Protein AF-A0A4D4LJ12-F1 (afdb_monomer_lite)

Foldseek 3Di:
DDDPPDPCVVVVPDDDPLADAFWDWDAAAFQQQKTFIHDHDAQWWKWKDKQRRTQDTDGDHDLPPPGDIDGGPGTDDAQIWMWMWTDDPNGIYDIDDTHGHHHCCVVCVVDAFDWDWPPPPPDPPDPDIDIDRDDDPDPPDPPPPDDDDDDDDDDDDDDDD

Sequence (161 aa):
MGQRVVDIRRLHLEDNRELLSPPLLVELYQCAIGVTVFGFLPHAEIDIEVDGAVVVTQQVGFPEPVGATLPLPAPLVAGQTVRSRQRLGGLQSDWSQPSTVLDHTREFPAGPPRPQINPAPPLECGVRTGVANLLGAETSGSPRTGPRSAASMAALRPCRA

Radius of gyration: 21.03 Å; chains: 1; bounding box: 63×47×43 Å

Secondary structure (DSSP, 8-state):
-------TTTTT----TTPPPPPEE---BTT--EEEEESPPTT-EEEEEETTEEEEEEE----TTT-EEEEPSS---TT-EEEEEEEETTEEPPPPPPEEPB-HHHH-TT-SPPPEESSSSPPTT-S---EES--S---------S----------PPPP-

pLDDT: mean 79.2, std 21.1, range [27.53, 98.25]

Organism: Streptomyces violaceusniger (NCBI:txid68280)

Structure (mmCIF, N/CA/C/O backbone):
data_AF-A0A4D4LJ12-F1
#
_entry.id   AF-A0A4D4LJ12-F1
#
loop_
_atom_site.group_PDB
_atom_site.id
_atom_site.type_symbol
_atom_site.label_atom_id
_atom_site.label_alt_id
_atom_site.label_comp_id
_atom_site.label_asym_id
_atom_site.label_entity_id
_atom_site.label_seq_id
_atom_site.pdbx_PDB_ins_code
_atom_site.Cartn_x
_atom_site.Cartn_y
_atom_site.Cartn_z
_atom_site.occupancy
_atom_site.B_iso_or_equiv
_atom_site.auth_seq_id
_atom_site.auth_comp_id
_atom_site.auth_asym_id
_atom_site.auth_atom_id
_atom_site.pdbx_PDB_model_num
ATOM 1 N N . MET A 1 1 ? -12.688 33.865 -7.656 1.00 40.75 1 MET A N 1
ATOM 2 C CA . MET A 1 1 ? -12.879 32.421 -7.403 1.00 40.75 1 MET A CA 1
ATOM 3 C C . MET A 1 1 ? -13.480 32.280 -6.013 1.00 40.75 1 MET A C 1
ATOM 5 O O . MET A 1 1 ? -12.769 32.467 -5.037 1.00 40.75 1 MET A O 1
ATOM 9 N N . GLY A 1 2 ? -14.802 32.116 -5.918 1.00 48.75 2 GLY A N 1
ATOM 10 C CA . GLY A 1 2 ? -15.490 32.023 -4.628 1.00 48.75 2 GLY A CA 1
ATOM 11 C C . GLY A 1 2 ? -15.221 30.664 -3.993 1.00 48.75 2 GLY A C 1
ATOM 12 O O . GLY A 1 2 ? -15.593 29.643 -4.566 1.00 48.75 2 GLY A O 1
ATOM 13 N N . GLN A 1 3 ? -14.556 30.643 -2.839 1.00 56.59 3 GLN A N 1
ATOM 14 C CA . GLN A 1 3 ? -14.437 29.428 -2.041 1.00 56.59 3 GLN A CA 1
ATOM 15 C C . GLN A 1 3 ? -15.845 29.014 -1.611 1.00 56.59 3 GLN A C 1
ATOM 17 O O . GLN A 1 3 ? -16.533 29.742 -0.894 1.00 56.59 3 GLN A O 1
ATOM 22 N N . ARG A 1 4 ? -16.303 27.861 -2.102 1.00 64.62 4 ARG A N 1
ATOM 23 C CA . ARG A 1 4 ? -17.572 27.264 -1.696 1.00 64.62 4 ARG A CA 1
ATOM 24 C C . ARG A 1 4 ? -17.371 26.713 -0.288 1.00 64.62 4 ARG A C 1
ATOM 26 O O . ARG A 1 4 ? -16.967 25.569 -0.124 1.00 64.62 4 ARG A O 1
ATOM 33 N N . VAL A 1 5 ? -17.573 27.564 0.715 1.00 67.81 5 VAL A N 1
ATOM 34 C CA . VAL A 1 5 ? -17.550 27.156 2.120 1.00 67.81 5 VAL A CA 1
ATOM 35 C C . VAL A 1 5 ? -18.645 26.110 2.300 1.00 67.81 5 VAL A C 1
ATOM 37 O O . VAL A 1 5 ? -19.829 26.389 2.097 1.00 67.81 5 VAL A O 1
ATOM 40 N N . VAL A 1 6 ? -18.235 24.881 2.598 1.00 70.75 6 VAL A N 1
ATOM 41 C CA . VAL A 1 6 ? -19.151 23.789 2.911 1.00 70.75 6 VAL A CA 1
ATOM 42 C C . VAL A 1 6 ? -19.679 24.045 4.319 1.00 70.75 6 VAL A C 1
ATOM 44 O O . VAL A 1 6 ? -18.949 23.914 5.297 1.00 70.75 6 VAL A O 1
ATOM 47 N N . ASP A 1 7 ? -20.938 24.469 4.420 1.00 73.94 7 ASP A N 1
ATOM 48 C CA . ASP A 1 7 ? -21.603 24.672 5.706 1.00 73.94 7 ASP A CA 1
ATOM 49 C C . ASP A 1 7 ? -21.969 23.310 6.316 1.00 73.94 7 ASP A C 1
ATOM 51 O O . ASP A 1 7 ? -22.999 22.710 6.002 1.00 73.94 7 ASP A O 1
ATOM 55 N N . ILE A 1 8 ? -21.086 22.818 7.181 1.00 74.00 8 ILE A N 1
ATOM 56 C CA . ILE A 1 8 ? -21.225 21.563 7.931 1.00 74.00 8 ILE A CA 1
ATOM 57 C C . ILE A 1 8 ? -22.532 21.476 8.730 1.00 74.00 8 ILE A C 1
ATOM 59 O O . ILE A 1 8 ? -23.086 20.385 8.863 1.00 74.00 8 ILE A O 1
ATOM 63 N N . ARG A 1 9 ? -23.084 22.608 9.196 1.00 71.19 9 ARG A N 1
ATOM 64 C CA . ARG A 1 9 ? -24.345 22.625 9.956 1.00 71.19 9 ARG A CA 1
ATOM 65 C C . ARG A 1 9 ? -25.550 22.435 9.043 1.00 71.19 9 ARG A C 1
ATOM 67 O O . ARG A 1 9 ? -26.510 21.782 9.433 1.00 71.19 9 ARG A O 1
ATOM 74 N N . ARG A 1 10 ? -25.483 22.956 7.813 1.00 73.94 10 ARG A N 1
ATOM 75 C CA . ARG A 1 10 ? -26.507 22.744 6.776 1.00 73.94 10 ARG A CA 1
ATOM 76 C C . ARG A 1 10 ? -26.542 21.297 6.275 1.00 73.94 10 ARG A C 1
ATOM 78 O O . ARG A 1 10 ? -27.583 20.846 5.809 1.00 73.94 10 ARG A O 1
ATOM 85 N N . LEU A 1 11 ? -25.411 20.595 6.337 1.00 78.12 11 LEU A N 1
ATOM 86 C CA . LEU A 1 11 ? -25.286 19.200 5.905 1.00 78.12 11 LEU A CA 1
ATOM 87 C C . LEU A 1 11 ? -25.447 18.186 7.045 1.00 78.12 11 LEU A C 1
ATOM 89 O O . LEU A 1 11 ? -25.325 16.995 6.782 1.00 78.12 11 LEU A O 1
ATOM 93 N N . HIS A 1 12 ? -25.719 18.636 8.276 1.00 75.31 12 HIS A N 1
ATOM 94 C CA . HIS A 1 12 ? -25.818 17.772 9.460 1.00 75.31 12 HIS A CA 1
ATOM 95 C C . HIS A 1 12 ? -24.608 16.833 9.619 1.00 75.31 12 HIS A C 1
ATOM 97 O O . HIS A 1 12 ? -24.750 15.682 10.022 1.00 75.31 12 HIS A O 1
ATOM 103 N N . LEU A 1 13 ? -23.413 17.314 9.260 1.00 73.69 13 LEU A N 1
ATOM 104 C CA . LEU A 1 13 ? -22.183 16.546 9.417 1.00 73.69 13 LEU A CA 1
ATOM 105 C C . LEU A 1 13 ? -21.745 16.644 10.876 1.00 73.69 13 LEU A C 1
ATOM 107 O O . LEU A 1 13 ? -21.351 17.715 11.342 1.00 73.69 13 LEU A O 1
ATOM 111 N N . GLU A 1 14 ? -21.849 15.527 11.587 1.00 75.38 14 GLU A N 1
ATOM 112 C CA . GLU A 1 14 ? -21.410 15.391 12.970 1.00 75.38 14 GLU A CA 1
ATOM 113 C C . GLU A 1 14 ? -20.021 14.758 13.026 1.00 75.38 14 GLU A C 1
ATOM 115 O O . GLU A 1 14 ? -19.691 13.854 12.257 1.00 75.38 14 GLU A O 1
ATOM 120 N N . ASP A 1 15 ? -19.198 15.255 13.944 1.00 73.38 15 ASP A N 1
ATOM 121 C CA . ASP A 1 15 ? -17.839 14.767 14.138 1.00 73.38 15 ASP A CA 1
ATOM 122 C C . ASP A 1 15 ? -17.888 13.480 14.975 1.00 73.38 15 ASP A C 1
ATOM 124 O O . ASP A 1 15 ? -18.211 13.513 16.166 1.00 73.38 15 ASP A O 1
ATOM 128 N N . ASN A 1 16 ? -17.612 12.332 14.351 1.00 80.06 16 ASN A N 1
ATOM 129 C CA . ASN A 1 16 ? -17.624 11.039 15.031 1.00 80.06 16 ASN A CA 1
ATOM 130 C C . ASN A 1 16 ? -16.206 10.646 15.469 1.00 80.06 16 ASN A C 1
ATOM 132 O O . ASN A 1 16 ? -15.374 10.256 14.653 1.00 80.06 16 ASN A O 1
ATOM 136 N N . ARG A 1 17 ? -15.955 10.686 16.782 1.00 78.12 17 ARG A N 1
ATOM 137 C CA . ARG A 1 17 ? -14.653 10.344 17.384 1.00 78.12 17 ARG A CA 1
ATOM 138 C C . ARG A 1 17 ? -14.305 8.855 17.334 1.00 78.12 17 ARG A C 1
ATOM 140 O O . ARG A 1 17 ? -13.167 8.500 17.624 1.00 78.12 17 ARG A O 1
ATOM 147 N N . GLU A 1 18 ? -15.263 8.001 16.996 1.00 84.25 18 GLU A N 1
ATOM 148 C CA . GLU A 1 18 ? -15.063 6.557 16.844 1.00 84.25 18 GLU A CA 1
ATOM 149 C C . GLU A 1 18 ? -14.677 6.177 15.407 1.00 84.25 18 GLU A C 1
ATOM 151 O O . GLU A 1 18 ? -14.281 5.041 15.149 1.00 84.25 18 GLU A O 1
ATOM 156 N N . LEU A 1 19 ? -14.765 7.121 14.463 1.00 87.75 19 LEU A N 1
ATOM 157 C CA . LEU A 1 19 ? -14.455 6.879 13.062 1.00 87.75 19 LEU A CA 1
ATOM 158 C C . LEU A 1 19 ? -12.969 7.124 12.782 1.00 87.75 19 LEU A C 1
ATOM 160 O O . LEU A 1 19 ? -12.460 8.233 12.942 1.00 87.75 19 LEU A O 1
ATOM 164 N N . LEU A 1 20 ? -12.286 6.091 12.288 1.00 92.88 20 LEU A N 1
ATOM 165 C CA . LEU A 1 20 ? -10.939 6.211 11.742 1.00 92.88 20 LEU A CA 1
ATOM 166 C C . LEU A 1 20 ? -10.990 6.219 10.216 1.00 92.88 20 LEU A C 1
ATOM 168 O O . LEU A 1 20 ? -11.503 5.285 9.599 1.00 92.88 20 LEU A O 1
ATOM 172 N N . SER A 1 21 ? -10.401 7.244 9.602 1.00 92.31 21 SER A N 1
ATOM 173 C CA . SER A 1 21 ? -10.219 7.287 8.150 1.00 92.31 21 SER A CA 1
ATOM 174 C C . SER A 1 21 ? -9.335 6.126 7.685 1.00 92.31 21 SER A C 1
ATOM 176 O O . SER A 1 21 ? -8.333 5.838 8.339 1.00 92.31 21 SER A O 1
ATOM 178 N N . PRO A 1 22 ? -9.635 5.458 6.564 1.00 95.62 22 PRO A N 1
ATOM 179 C CA . PRO A 1 22 ? -8.726 4.469 5.999 1.00 95.62 22 PRO A CA 1
ATOM 180 C C . PRO A 1 22 ? -7.380 5.094 5.603 1.00 95.62 22 PRO A C 1
ATOM 182 O O . PRO A 1 22 ? -7.358 6.239 5.140 1.00 95.62 22 PRO A O 1
ATOM 185 N N . PRO A 1 23 ? -6.261 4.363 5.735 1.00 95.38 23 PRO A N 1
ATOM 186 C CA . PRO A 1 23 ? -4.984 4.799 5.195 1.00 95.38 23 PRO A CA 1
ATOM 187 C C . PRO A 1 23 ? -5.000 4.853 3.663 1.00 95.38 23 PRO A C 1
ATOM 189 O O . PRO A 1 23 ? -5.894 4.330 2.994 1.00 95.38 23 PRO A O 1
ATOM 192 N N . LEU A 1 24 ? -3.966 5.475 3.106 1.00 93.50 24 LEU A N 1
ATOM 193 C CA . LEU A 1 24 ? -3.779 5.638 1.671 1.00 93.50 24 LEU A CA 1
ATOM 194 C C . LEU A 1 24 ? -2.578 4.827 1.196 1.00 93.50 24 LEU A C 1
ATOM 196 O O . LEU A 1 24 ? -1.536 4.786 1.853 1.00 93.50 24 LEU A O 1
ATOM 200 N N . LEU A 1 25 ? -2.733 4.218 0.026 1.00 93.12 25 LEU A N 1
ATOM 201 C CA . LEU A 1 25 ? -1.666 3.560 -0.712 1.00 93.12 25 LEU A CA 1
ATOM 202 C C . LEU A 1 25 ? -1.347 4.389 -1.950 1.00 93.12 25 LEU A C 1
ATOM 204 O O . LEU A 1 25 ? -2.250 4.921 -2.596 1.00 93.12 25 LEU A O 1
ATOM 208 N N . VAL A 1 26 ? -0.062 4.487 -2.270 1.00 86.81 26 VAL A N 1
ATOM 209 C CA . VAL A 1 26 ? 0.388 4.986 -3.573 1.00 86.81 26 VAL A CA 1
ATOM 210 C C . VAL A 1 26 ? 0.352 3.860 -4.604 1.00 86.81 26 VAL A C 1
ATOM 212 O O . VAL A 1 26 ? 0.044 2.709 -4.282 1.00 86.81 26 VAL A O 1
ATOM 215 N N . GLU A 1 27 ? 0.643 4.200 -5.854 1.00 89.62 27 GLU A N 1
ATOM 216 C CA . GLU A 1 27 ? 0.806 3.222 -6.927 1.00 89.62 27 GLU A CA 1
ATOM 217 C C . GLU A 1 27 ? 1.841 2.160 -6.542 1.00 89.62 27 GLU A C 1
ATOM 219 O O . GLU A 1 27 ? 2.909 2.463 -6.003 1.00 89.62 27 GLU A O 1
ATOM 224 N N . LEU A 1 28 ? 1.500 0.902 -6.813 1.00 93.38 28 LEU A N 1
ATOM 225 C CA . LEU A 1 28 ? 2.330 -0.256 -6.509 1.00 93.38 28 LEU A CA 1
ATOM 226 C C . LEU A 1 28 ? 2.734 -0.927 -7.810 1.00 93.38 28 LEU A C 1
ATOM 228 O O . LEU A 1 28 ? 1.907 -1.115 -8.697 1.00 93.38 28 LEU A O 1
ATOM 232 N N . TYR A 1 29 ? 3.990 -1.344 -7.893 1.00 93.31 29 TYR A N 1
ATOM 233 C CA . TYR A 1 29 ? 4.521 -2.051 -9.050 1.00 93.31 29 TYR A CA 1
ATOM 234 C C . TYR A 1 29 ? 4.889 -3.486 -8.688 1.00 93.31 29 TYR A C 1
ATOM 236 O O . TYR A 1 29 ? 5.239 -3.795 -7.546 1.00 93.31 29 TYR A O 1
ATOM 244 N N . GLN A 1 30 ? 4.836 -4.374 -9.679 1.00 93.50 30 GLN A N 1
ATOM 245 C CA . GLN A 1 30 ? 5.330 -5.737 -9.529 1.00 93.50 30 GLN A CA 1
ATOM 246 C C . GLN A 1 30 ? 6.792 -5.737 -9.061 1.00 93.50 30 GLN A C 1
ATOM 248 O O . GLN A 1 30 ? 7.558 -4.819 -9.371 1.00 93.50 30 GLN A O 1
ATOM 253 N N . CYS A 1 31 ? 7.173 -6.792 -8.349 1.00 91.69 31 CYS A N 1
ATOM 254 C CA . CYS A 1 31 ? 8.456 -6.966 -7.672 1.00 91.69 31 CYS A CA 1
ATOM 255 C C . CYS A 1 31 ? 8.684 -6.050 -6.457 1.00 91.69 31 CYS A C 1
ATOM 257 O O . CYS A 1 31 ? 9.733 -6.163 -5.821 1.00 91.69 31 CYS A O 1
ATOM 259 N N . ALA A 1 32 ? 7.735 -5.181 -6.090 1.00 91.19 32 ALA A N 1
ATOM 260 C CA . ALA A 1 32 ? 7.843 -4.415 -4.854 1.00 91.19 32 ALA A CA 1
ATOM 261 C C . ALA A 1 32 ? 7.868 -5.358 -3.640 1.00 91.19 32 ALA A C 1
ATOM 263 O O . ALA A 1 32 ? 7.014 -6.232 -3.495 1.00 91.19 32 ALA A O 1
ATOM 264 N N . ILE A 1 33 ? 8.858 -5.162 -2.768 1.00 94.25 3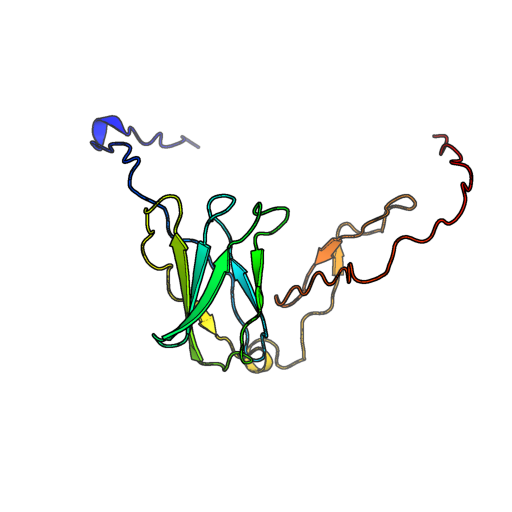3 ILE A N 1
ATOM 265 C CA . ILE A 1 33 ? 9.071 -5.927 -1.525 1.00 94.25 33 ILE A CA 1
ATOM 266 C C . ILE A 1 33 ? 8.583 -5.177 -0.280 1.00 94.25 33 ILE A C 1
ATOM 268 O O . ILE A 1 33 ? 8.815 -5.600 0.849 1.00 94.25 33 ILE A O 1
ATOM 272 N N . GLY A 1 34 ? 7.947 -4.028 -0.478 1.00 92.12 34 GLY A N 1
ATOM 273 C CA . GLY A 1 34 ? 7.422 -3.196 0.586 1.00 92.12 34 GLY A CA 1
ATOM 274 C C . GLY A 1 34 ? 6.370 -2.239 0.054 1.00 92.12 34 GLY A C 1
ATOM 275 O O . GLY A 1 34 ? 6.356 -1.917 -1.135 1.00 92.12 34 GLY A O 1
ATOM 276 N N . VAL A 1 35 ? 5.489 -1.803 0.946 1.00 92.88 35 VAL A N 1
ATOM 277 C CA . VAL A 1 35 ? 4.379 -0.899 0.644 1.00 92.88 35 VAL A CA 1
ATOM 278 C C . VAL A 1 35 ? 4.476 0.305 1.563 1.00 92.88 35 VAL A C 1
ATOM 280 O O . VAL A 1 35 ? 4.542 0.150 2.782 1.00 92.88 35 VAL A O 1
ATOM 283 N N . THR A 1 36 ? 4.475 1.503 0.985 1.00 92.00 36 THR A N 1
ATOM 284 C CA . THR A 1 36 ? 4.426 2.747 1.753 1.00 92.00 36 THR A CA 1
ATOM 285 C C . THR A 1 36 ? 2.978 3.164 1.970 1.00 92.00 36 THR A C 1
ATOM 287 O O . THR A 1 36 ? 2.215 3.342 1.019 1.00 92.00 36 THR A O 1
ATOM 290 N N . VAL A 1 37 ? 2.606 3.311 3.237 1.00 93.75 37 VAL A N 1
ATOM 291 C CA . VAL A 1 37 ? 1.263 3.684 3.681 1.00 93.75 37 VAL A CA 1
ATOM 292 C C . VAL A 1 37 ? 1.275 5.122 4.179 1.00 93.75 37 VAL A C 1
ATOM 294 O O . VAL A 1 37 ? 2.186 5.525 4.902 1.00 93.75 37 VAL A O 1
ATOM 297 N N . PHE A 1 38 ? 0.245 5.887 3.826 1.00 93.12 38 PHE A N 1
ATOM 298 C CA . PHE A 1 38 ? 0.075 7.294 4.189 1.00 93.12 38 PHE A CA 1
ATOM 299 C C . PHE A 1 38 ? -1.244 7.524 4.934 1.00 93.12 38 PHE A C 1
ATOM 301 O O . PHE A 1 38 ? -2.137 6.680 4.917 1.00 93.12 38 PHE A O 1
ATOM 308 N N . GLY A 1 39 ? -1.385 8.687 5.577 1.00 90.75 39 GLY A N 1
ATOM 309 C CA . GLY A 1 39 ? -2.656 9.113 6.181 1.00 90.75 39 GLY A CA 1
ATOM 310 C C . GLY A 1 39 ? -3.104 8.293 7.396 1.00 90.75 39 GLY A C 1
ATOM 311 O O . GLY A 1 39 ? -4.283 8.309 7.738 1.00 90.75 39 GLY A O 1
ATOM 312 N N . PHE A 1 40 ? -2.185 7.574 8.043 1.00 93.94 40 PHE A N 1
ATOM 313 C CA . PHE A 1 40 ? -2.461 6.829 9.269 1.00 93.94 40 PHE A CA 1
ATOM 314 C C . PHE A 1 40 ? -2.179 7.670 10.523 1.00 93.94 40 PHE A C 1
ATOM 316 O O . PHE A 1 40 ? -1.378 8.609 10.502 1.00 93.94 40 PHE A O 1
ATOM 323 N N . LEU A 1 41 ? -2.835 7.322 11.629 1.00 93.56 41 LEU A N 1
ATOM 324 C CA . LEU A 1 41 ? -2.603 7.932 12.932 1.00 93.56 41 LEU A CA 1
ATOM 325 C C . LEU A 1 41 ? -1.269 7.456 13.525 1.00 93.56 41 LEU A C 1
ATOM 327 O O . LEU A 1 41 ? -0.969 6.263 13.459 1.00 93.56 41 LEU A O 1
ATOM 331 N N . PRO A 1 42 ? -0.478 8.341 14.157 1.00 93.69 42 PRO A N 1
ATOM 332 C CA . PRO A 1 42 ? 0.761 7.942 14.816 1.00 93.69 42 PRO A CA 1
ATOM 333 C C . PRO A 1 42 ? 0.553 6.762 15.769 1.00 93.69 42 PRO A C 1
ATOM 335 O O . PRO A 1 42 ? -0.422 6.730 16.519 1.00 93.69 42 PRO A O 1
ATOM 338 N N . HIS A 1 43 ? 1.492 5.815 15.758 1.00 94.00 43 HIS A N 1
ATOM 339 C CA . HIS A 1 43 ? 1.462 4.616 16.607 1.00 94.00 43 HIS A CA 1
ATOM 340 C C . HIS A 1 43 ? 0.337 3.609 16.328 1.00 94.00 43 HIS A C 1
ATOM 342 O O . HIS A 1 43 ? 0.189 2.660 17.103 1.00 94.00 43 HIS A O 1
ATOM 348 N N . ALA A 1 44 ? -0.420 3.776 15.239 1.00 95.50 44 ALA A N 1
ATOM 349 C CA . ALA A 1 44 ? -1.401 2.793 14.801 1.00 95.50 44 ALA A CA 1
ATOM 350 C C . ALA A 1 44 ? -0.747 1.460 14.401 1.00 95.50 44 ALA A C 1
ATOM 352 O O . ALA A 1 44 ? 0.419 1.390 14.008 1.00 95.50 44 ALA A O 1
ATOM 353 N N . GLU A 1 45 ? -1.525 0.389 14.482 1.00 97.38 45 GLU A N 1
ATOM 354 C CA . GLU A 1 45 ? -1.221 -0.887 13.851 1.00 97.38 45 GLU A CA 1
ATOM 355 C C . GLU A 1 45 ? -1.820 -0.899 12.446 1.00 97.38 45 GLU A C 1
ATOM 357 O O . GLU A 1 45 ? -2.998 -0.590 12.266 1.00 97.38 45 GLU A O 1
ATOM 362 N N . ILE A 1 46 ? -1.000 -1.212 11.448 1.00 97.62 46 ILE A N 1
ATOM 363 C CA . ILE A 1 46 ? -1.396 -1.239 10.044 1.00 97.62 46 ILE A CA 1
ATOM 364 C C . ILE A 1 46 ? -1.480 -2.684 9.584 1.00 97.62 46 ILE A C 1
ATOM 366 O O . ILE A 1 46 ? -0.524 -3.444 9.745 1.00 97.62 46 ILE A O 1
ATOM 370 N N . ASP A 1 47 ? -2.609 -3.027 8.972 1.00 98.12 47 ASP A N 1
ATOM 371 C CA . ASP A 1 47 ? -2.778 -4.285 8.256 1.00 98.12 47 ASP A CA 1
ATOM 372 C C . ASP A 1 47 ? -2.638 -4.036 6.754 1.00 98.12 47 ASP A C 1
ATOM 374 O O . ASP A 1 47 ? -3.236 -3.091 6.231 1.00 98.12 47 ASP A O 1
ATOM 378 N N . ILE A 1 48 ? -1.893 -4.901 6.066 1.00 98.00 48 ILE A N 1
ATOM 379 C CA . ILE A 1 48 ? -1.818 -4.955 4.603 1.00 98.00 48 ILE A CA 1
ATOM 380 C C . ILE A 1 48 ? -2.475 -6.243 4.131 1.00 98.00 48 ILE A C 1
ATOM 382 O O . ILE A 1 48 ? -2.094 -7.337 4.551 1.00 98.00 48 ILE A O 1
ATOM 386 N N . GLU A 1 49 ? -3.435 -6.100 3.229 1.00 98.25 49 GLU A N 1
ATOM 387 C CA . GLU A 1 49 ? -4.122 -7.192 2.554 1.00 98.25 49 GLU A CA 1
ATOM 388 C C . GLU A 1 49 ? -3.648 -7.279 1.105 1.00 98.25 49 GLU A C 1
ATOM 390 O O . GLU A 1 49 ? -3.577 -6.256 0.423 1.00 98.25 49 GLU A O 1
ATOM 395 N N . VAL A 1 50 ? -3.349 -8.491 0.638 1.00 98.12 50 VAL A N 1
ATOM 396 C CA . VAL A 1 50 ? -3.077 -8.799 -0.770 1.00 98.12 50 VAL A CA 1
ATOM 397 C C . VAL A 1 50 ? -4.032 -9.904 -1.208 1.00 98.12 50 VAL A C 1
ATOM 399 O O . VAL A 1 50 ? -4.085 -10.958 -0.577 1.00 98.12 50 VAL A O 1
ATOM 402 N N . ASP A 1 51 ? -4.817 -9.644 -2.254 1.00 97.38 51 ASP A N 1
ATOM 403 C CA . ASP A 1 51 ? -5.817 -10.563 -2.821 1.00 97.38 51 ASP A CA 1
ATOM 404 C C . ASP A 1 51 ? -6.775 -11.172 -1.772 1.00 97.38 51 ASP A C 1
ATOM 406 O O . ASP A 1 51 ? -7.160 -12.338 -1.846 1.00 97.38 51 ASP A O 1
ATOM 410 N N . GLY A 1 52 ? -7.165 -10.373 -0.772 1.00 96.50 52 GLY A N 1
ATOM 411 C CA . GLY A 1 52 ? -8.088 -10.785 0.293 1.00 96.50 52 GLY A CA 1
ATOM 412 C C . GLY A 1 52 ? -7.437 -11.491 1.489 1.00 96.50 52 GLY A C 1
ATOM 413 O O . GLY A 1 52 ? -8.144 -11.870 2.422 1.00 96.50 52 GLY A O 1
ATOM 414 N N . ALA A 1 53 ? -6.112 -11.666 1.497 1.00 97.50 53 ALA A N 1
ATOM 415 C CA . ALA A 1 53 ? -5.372 -12.216 2.630 1.00 97.50 53 ALA A CA 1
ATOM 416 C C . ALA A 1 53 ? -4.534 -11.133 3.321 1.00 97.50 53 ALA A C 1
ATOM 418 O O . ALA A 1 53 ? -3.733 -10.454 2.680 1.00 97.50 53 ALA A O 1
ATOM 419 N N . VAL A 1 54 ? -4.669 -10.994 4.643 1.00 97.88 54 VAL A N 1
ATOM 420 C CA . VAL A 1 54 ? -3.782 -10.125 5.431 1.00 97.88 54 VAL A CA 1
ATOM 421 C C . VAL A 1 54 ? -2.393 -10.755 5.486 1.00 97.88 54 VAL A C 1
ATOM 423 O O . VAL A 1 54 ? -2.215 -11.833 6.050 1.00 97.88 54 VAL A O 1
ATOM 426 N N . VAL A 1 55 ? -1.417 -10.082 4.883 1.00 97.69 55 VAL A N 1
ATOM 427 C CA . VAL A 1 55 ? -0.030 -10.557 4.754 1.00 97.69 55 VAL A CA 1
ATOM 428 C C . VAL A 1 55 ? 0.923 -9.874 5.726 1.00 97.69 55 VAL A C 1
ATOM 430 O O . VAL A 1 55 ? 1.978 -10.423 6.037 1.00 97.69 55 VAL A O 1
ATOM 433 N N . VAL A 1 56 ? 0.568 -8.679 6.202 1.00 97.06 56 VAL A N 1
ATOM 434 C CA . VAL A 1 56 ? 1.356 -7.915 7.171 1.00 97.06 56 VAL A CA 1
ATOM 435 C C . VAL A 1 56 ? 0.419 -7.301 8.195 1.00 97.06 56 VAL A C 1
ATOM 437 O O . VAL A 1 56 ? -0.595 -6.714 7.831 1.00 97.06 56 VAL A O 1
ATOM 440 N N . THR A 1 57 ? 0.816 -7.387 9.459 1.00 97.38 57 THR A N 1
ATOM 441 C CA . THR A 1 57 ? 0.263 -6.615 10.569 1.00 97.38 57 THR A CA 1
ATOM 442 C C . THR A 1 57 ? 1.442 -6.043 11.338 1.00 97.38 57 THR A C 1
ATOM 444 O O . THR A 1 57 ? 2.275 -6.801 11.839 1.00 97.38 57 THR A O 1
ATOM 447 N N . GLN A 1 58 ? 1.559 -4.718 11.396 1.00 95.94 58 GLN A N 1
ATOM 448 C CA . GLN A 1 58 ? 2.706 -4.072 12.030 1.00 95.94 58 GLN A CA 1
ATOM 449 C C . GLN A 1 58 ? 2.327 -2.742 12.679 1.00 95.94 58 GLN A C 1
ATOM 451 O O . GLN A 1 58 ? 1.699 -1.886 12.058 1.00 95.94 58 GLN A O 1
ATOM 456 N N . GLN A 1 59 ? 2.787 -2.534 13.914 1.00 95.81 59 GLN A N 1
ATOM 457 C CA . GLN A 1 59 ? 2.739 -1.225 14.554 1.00 95.81 59 GLN A CA 1
ATOM 458 C C . GLN A 1 59 ? 3.761 -0.278 13.919 1.00 95.81 59 GLN A C 1
ATOM 460 O O . GLN A 1 59 ? 4.954 -0.585 13.836 1.00 95.81 59 GLN A O 1
ATOM 465 N N . VAL A 1 60 ? 3.293 0.887 13.483 1.00 93.62 60 VAL A N 1
ATOM 466 C CA . VAL A 1 60 ? 4.127 1.923 12.864 1.00 93.62 60 VAL A CA 1
ATOM 467 C C . VAL A 1 60 ? 4.400 3.063 13.843 1.00 93.62 60 VAL A C 1
ATOM 469 O O . VAL A 1 60 ? 3.750 3.191 14.873 1.00 93.62 60 VAL A O 1
ATOM 472 N N . GLY A 1 61 ? 5.423 3.871 13.567 1.00 90.19 61 GLY A N 1
ATOM 473 C CA . GLY A 1 61 ? 5.779 5.030 14.388 1.00 90.19 61 GLY A CA 1
ATOM 474 C C . GLY A 1 61 ? 4.992 6.286 14.008 1.00 90.19 61 GLY A C 1
ATOM 475 O O . GLY A 1 61 ? 3.796 6.240 13.725 1.00 90.19 61 GLY A O 1
ATOM 476 N N . PHE A 1 62 ? 5.689 7.420 13.984 1.00 88.44 62 PHE A N 1
ATOM 477 C CA . PHE A 1 62 ? 5.178 8.640 13.364 1.00 88.44 62 PHE A CA 1
ATOM 478 C C . PHE A 1 62 ? 5.307 8.559 11.831 1.00 88.44 62 PHE A C 1
ATOM 480 O O . PHE A 1 62 ? 6.295 8.006 11.349 1.00 88.44 62 PHE A O 1
ATOM 487 N N . PRO A 1 63 ? 4.364 9.133 11.062 1.00 77.81 63 PRO A N 1
ATOM 488 C CA . PRO A 1 63 ? 4.340 9.084 9.593 1.00 77.81 63 PRO A CA 1
ATOM 489 C C . PRO A 1 63 ? 5.411 9.945 8.889 1.00 77.81 63 PRO A C 1
ATOM 491 O O . PRO A 1 63 ? 5.256 10.279 7.716 1.00 77.81 63 PRO A O 1
ATOM 494 N N . GLU A 1 64 ? 6.487 10.346 9.568 1.00 69.75 64 GLU A N 1
ATOM 495 C CA . GLU A 1 64 ? 7.452 11.310 9.031 1.00 69.75 64 GLU A CA 1
ATOM 496 C C . GLU A 1 64 ? 8.670 10.652 8.355 1.00 69.75 64 GLU A C 1
ATOM 498 O O . GLU A 1 64 ? 9.232 9.697 8.896 1.00 69.75 64 GLU A O 1
ATOM 503 N N . PRO A 1 65 ? 9.172 11.208 7.231 1.00 66.19 65 PRO A N 1
ATOM 504 C CA . PRO A 1 65 ? 8.625 12.343 6.474 1.00 66.19 65 PRO A CA 1
ATOM 505 C C . PRO A 1 65 ? 7.621 11.947 5.370 1.00 66.19 65 PRO A C 1
ATOM 507 O O . PRO A 1 65 ? 6.980 12.830 4.808 1.00 66.19 65 PRO A O 1
ATOM 510 N N . VAL A 1 66 ? 7.494 10.658 5.033 1.00 74.38 66 VAL A N 1
ATOM 511 C CA . VAL A 1 66 ? 6.741 10.161 3.860 1.00 74.38 66 VAL A CA 1
ATOM 512 C C . VAL A 1 66 ? 5.982 8.860 4.161 1.00 74.38 66 VAL A C 1
ATOM 514 O O . VAL A 1 66 ? 6.036 7.896 3.405 1.00 74.38 66 VAL A O 1
ATOM 517 N N . GLY A 1 67 ? 5.258 8.818 5.280 1.00 87.50 67 GLY A N 1
ATOM 518 C CA . GLY A 1 67 ? 4.484 7.645 5.683 1.00 87.50 67 GLY A CA 1
ATOM 519 C C . GLY A 1 67 ? 5.341 6.548 6.320 1.00 87.50 67 GLY A C 1
ATOM 520 O O . GLY A 1 67 ? 6.406 6.812 6.875 1.00 87.50 67 GLY A O 1
ATOM 521 N N . ALA A 1 68 ? 4.849 5.310 6.276 1.00 90.69 68 ALA A N 1
ATOM 522 C CA . ALA A 1 68 ? 5.545 4.136 6.793 1.00 90.69 68 ALA A CA 1
ATOM 523 C C . ALA A 1 68 ? 5.667 3.082 5.696 1.00 90.69 68 ALA A C 1
ATOM 525 O O . ALA A 1 68 ? 4.662 2.674 5.118 1.00 90.69 68 ALA A O 1
ATOM 526 N N . THR A 1 69 ? 6.892 2.626 5.437 1.00 91.44 69 THR A N 1
ATOM 527 C CA . THR A 1 69 ? 7.158 1.508 4.527 1.00 91.44 69 THR A 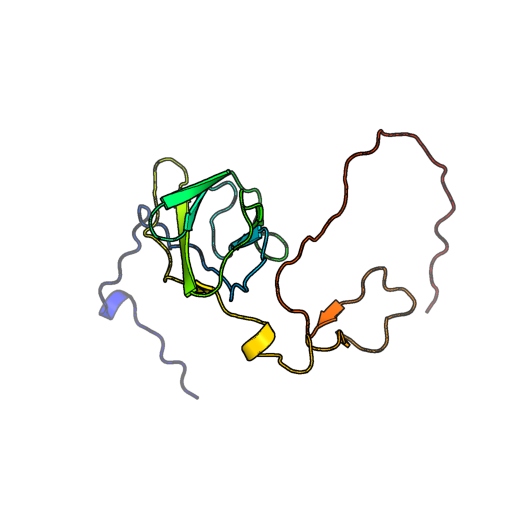CA 1
ATOM 528 C C . THR A 1 69 ? 7.137 0.203 5.309 1.00 91.44 69 THR A C 1
ATOM 530 O O . THR A 1 69 ? 7.984 -0.020 6.176 1.00 91.44 69 THR A O 1
ATOM 533 N N . LEU A 1 70 ? 6.170 -0.657 4.996 1.00 92.81 70 LEU A N 1
ATOM 534 C CA . LEU A 1 70 ? 6.027 -1.979 5.593 1.00 92.81 70 LEU A CA 1
ATOM 535 C C . LEU A 1 70 ? 6.620 -3.030 4.645 1.00 92.81 70 LEU A C 1
ATOM 537 O O . LEU A 1 70 ? 6.232 -3.058 3.474 1.00 92.81 70 LEU A O 1
ATOM 541 N N . PRO A 1 71 ? 7.552 -3.882 5.108 1.00 94.38 71 PRO A N 1
ATOM 542 C CA . PRO A 1 71 ? 8.102 -4.957 4.293 1.00 94.38 71 PRO A CA 1
ATOM 543 C C . PRO A 1 71 ? 7.046 -6.040 4.050 1.00 94.38 71 PRO A C 1
ATOM 545 O O . PRO A 1 71 ? 6.321 -6.430 4.964 1.00 94.38 71 PRO A O 1
ATOM 548 N N . LEU A 1 72 ? 6.986 -6.548 2.823 1.00 94.69 72 LEU A N 1
ATOM 549 C CA . LEU A 1 72 ? 6.119 -7.659 2.445 1.00 94.69 72 LEU A CA 1
ATOM 550 C C . LEU A 1 72 ? 6.857 -8.999 2.587 1.00 94.69 72 LEU A C 1
ATOM 552 O O . LEU A 1 72 ? 8.065 -9.061 2.352 1.00 94.69 72 LEU A O 1
ATOM 556 N N . PRO A 1 73 ? 6.148 -10.097 2.908 1.00 94.06 73 PRO A N 1
ATOM 557 C CA . PRO A 1 73 ? 6.756 -11.427 2.991 1.00 94.06 73 PRO A CA 1
ATOM 558 C C . PRO A 1 73 ? 7.162 -11.993 1.620 1.00 94.06 73 PRO A C 1
ATOM 560 O O . PRO A 1 73 ? 8.008 -12.883 1.550 1.00 94.06 73 PRO A O 1
ATOM 563 N N . ALA A 1 74 ? 6.569 -11.490 0.535 1.00 94.12 74 ALA A N 1
ATOM 564 C CA . ALA A 1 74 ? 6.885 -11.863 -0.837 1.00 94.12 74 ALA A CA 1
ATOM 565 C C . ALA A 1 74 ? 6.765 -10.641 -1.767 1.00 94.12 74 ALA A C 1
ATOM 567 O O . ALA A 1 74 ? 5.987 -9.731 -1.464 1.00 94.12 74 ALA A O 1
ATOM 568 N N . PRO A 1 75 ? 7.504 -10.608 -2.893 1.00 95.50 75 PRO A N 1
ATOM 569 C CA . PRO A 1 75 ? 7.346 -9.559 -3.894 1.00 95.50 75 PRO A CA 1
ATOM 570 C C . PRO A 1 75 ? 5.941 -9.562 -4.508 1.00 95.50 75 PRO A C 1
ATOM 572 O O . PRO A 1 75 ? 5.389 -10.629 -4.780 1.00 95.50 75 PRO A O 1
ATOM 575 N N . LEU A 1 76 ? 5.393 -8.376 -4.777 1.00 95.56 76 LEU A N 1
ATOM 576 C CA . LEU A 1 76 ? 4.096 -8.233 -5.444 1.00 95.56 76 LEU A CA 1
ATOM 577 C C . LEU A 1 76 ? 4.136 -8.708 -6.900 1.00 95.56 76 LEU A C 1
ATOM 579 O O . LEU A 1 76 ? 5.140 -8.556 -7.599 1.00 95.56 76 LEU A O 1
ATOM 583 N N . VAL A 1 77 ? 3.005 -9.211 -7.382 1.00 96.94 77 VAL A N 1
ATOM 584 C CA . VAL A 1 77 ? 2.794 -9.644 -8.768 1.00 96.94 77 VAL A CA 1
ATOM 585 C C . VAL A 1 77 ? 1.807 -8.697 -9.451 1.00 96.94 77 VAL A C 1
ATOM 587 O O . VAL A 1 77 ? 0.854 -8.231 -8.831 1.00 96.94 77 VAL A O 1
ATOM 590 N N . ALA A 1 78 ? 2.023 -8.390 -10.732 1.00 96.50 78 ALA A N 1
ATOM 591 C CA . ALA A 1 78 ? 1.106 -7.541 -11.490 1.00 96.50 78 ALA A CA 1
ATOM 592 C C . ALA A 1 78 ? -0.324 -8.114 -11.499 1.00 96.50 78 ALA A C 1
ATOM 594 O O . ALA A 1 78 ? -0.525 -9.314 -11.690 1.00 96.50 78 ALA A O 1
ATOM 595 N N . GLY A 1 79 ? -1.314 -7.239 -11.318 1.00 96.69 79 GLY A N 1
ATOM 596 C CA . GLY A 1 79 ? -2.734 -7.586 -11.246 1.00 96.69 79 GLY A CA 1
ATOM 597 C C . GLY A 1 79 ? -3.246 -7.939 -9.848 1.00 96.69 79 GLY A C 1
ATOM 598 O O . GLY A 1 79 ? -4.461 -8.016 -9.673 1.00 96.69 79 GLY A O 1
ATOM 599 N N . GLN A 1 80 ? -2.368 -8.106 -8.854 1.00 97.75 80 GLN A N 1
ATOM 600 C CA . GLN A 1 80 ? -2.803 -8.288 -7.469 1.00 97.75 80 GLN A CA 1
ATOM 601 C C . GLN A 1 80 ? -3.487 -7.030 -6.934 1.00 97.75 80 GLN A C 1
ATOM 603 O O . GLN A 1 80 ? -3.157 -5.908 -7.326 1.00 97.75 80 GLN A O 1
ATOM 608 N N . THR A 1 81 ? -4.428 -7.218 -6.014 1.00 97.75 81 THR A N 1
ATOM 609 C CA . THR A 1 81 ? -5.112 -6.126 -5.320 1.00 97.75 81 THR A CA 1
ATOM 610 C C . THR A 1 81 ? -4.555 -5.968 -3.916 1.00 97.75 81 THR A C 1
ATOM 612 O O . THR A 1 81 ? -4.571 -6.915 -3.134 1.00 97.75 81 THR A O 1
ATOM 615 N N . VAL A 1 82 ? -4.110 -4.759 -3.580 1.00 98.06 82 VAL A N 1
ATOM 616 C CA . VAL A 1 82 ? -3.555 -4.418 -2.268 1.00 98.06 82 VAL A CA 1
ATOM 617 C C . VAL A 1 82 ? -4.444 -3.406 -1.561 1.00 98.06 82 VAL A C 1
ATOM 619 O O . VAL A 1 82 ? -4.888 -2.421 -2.157 1.00 98.06 82 VAL A O 1
ATOM 622 N N . ARG A 1 83 ? -4.699 -3.636 -0.274 1.00 98.06 83 ARG A N 1
ATOM 623 C CA . ARG A 1 83 ? -5.461 -2.732 0.596 1.00 98.06 83 ARG A CA 1
ATOM 624 C C . ARG A 1 83 ? -4.748 -2.563 1.924 1.00 98.06 83 ARG A C 1
ATOM 626 O O . ARG A 1 83 ? -3.971 -3.421 2.337 1.00 98.06 83 ARG A O 1
ATOM 633 N N . SER A 1 84 ? -5.030 -1.462 2.604 1.00 97.69 84 SER A N 1
ATOM 634 C CA . SER A 1 84 ? -4.538 -1.220 3.954 1.00 97.69 84 SER A CA 1
ATOM 635 C C . SER A 1 84 ? -5.650 -0.752 4.880 1.00 97.69 84 SER A C 1
ATOM 637 O O . SER A 1 84 ? -6.643 -0.171 4.446 1.00 97.69 84 SER A O 1
ATOM 639 N N . ARG A 1 85 ? -5.507 -1.018 6.174 1.00 97.62 85 ARG A N 1
ATOM 640 C CA . ARG A 1 85 ? -6.354 -0.431 7.221 1.00 97.62 85 ARG A CA 1
ATOM 641 C C . ARG A 1 85 ? -5.517 -0.142 8.454 1.00 97.62 85 ARG A C 1
ATOM 643 O O . ARG A 1 85 ? -4.435 -0.707 8.610 1.00 97.62 85 ARG A O 1
ATOM 650 N N . GLN A 1 86 ? -6.034 0.711 9.327 1.00 97.56 86 GLN A N 1
ATOM 651 C CA . GLN A 1 86 ? -5.384 1.045 10.587 1.00 97.56 86 GLN A CA 1
ATOM 652 C C . GLN A 1 86 ? -6.228 0.661 11.796 1.00 97.56 86 GLN A C 1
ATOM 654 O O . GLN A 1 86 ? -7.460 0.674 11.753 1.00 97.56 86 GLN A O 1
ATOM 659 N N . ARG A 1 87 ? -5.537 0.355 12.891 1.00 96.88 87 ARG A N 1
ATOM 660 C CA . ARG A 1 87 ? -6.103 0.068 14.204 1.00 96.88 87 ARG A CA 1
ATOM 661 C C . ARG A 1 87 ? -5.391 0.900 15.263 1.00 96.88 87 ARG A C 1
ATOM 663 O O . ARG A 1 87 ? -4.164 0.923 15.312 1.00 96.88 87 ARG A O 1
ATOM 670 N N . LEU A 1 88 ? -6.145 1.577 16.122 1.00 94.94 88 LEU A N 1
ATOM 671 C CA . LEU A 1 88 ? -5.585 2.342 17.238 1.00 94.94 88 LEU A CA 1
ATOM 672 C C . LEU A 1 88 ? -6.578 2.383 18.396 1.00 94.94 88 LEU A C 1
ATOM 674 O O . LEU A 1 88 ? -7.741 2.722 18.207 1.00 94.94 88 LEU A O 1
ATOM 678 N N . GLY A 1 89 ? -6.118 2.049 19.605 1.00 89.88 89 GLY A N 1
ATOM 679 C CA . GLY A 1 89 ? -6.939 2.169 20.815 1.00 89.88 89 GLY A CA 1
ATOM 680 C C . GLY A 1 89 ? -8.242 1.360 20.779 1.00 89.88 89 GLY A C 1
ATOM 681 O O . GLY A 1 89 ? -9.237 1.795 21.343 1.00 89.88 89 GLY A O 1
ATOM 682 N N . GLY A 1 90 ? -8.256 0.215 20.088 1.00 89.81 90 GLY A N 1
ATOM 683 C CA . GLY A 1 90 ? -9.450 -0.622 19.911 1.00 89.81 90 GLY A CA 1
ATOM 684 C C . GLY A 1 90 ? -10.378 -0.192 18.768 1.00 89.81 90 GLY A C 1
ATOM 685 O O . GLY A 1 90 ? -11.270 -0.956 18.410 1.00 89.81 90 GLY A O 1
ATOM 686 N N . LEU A 1 91 ? -10.147 0.973 18.157 1.00 94.00 91 LEU A N 1
ATOM 687 C CA . LEU A 1 91 ? -10.828 1.395 16.935 1.00 94.00 91 LEU A CA 1
ATOM 688 C C . LEU A 1 91 ? -10.145 0.789 15.706 1.00 94.00 91 LEU A C 1
ATOM 690 O O . LEU A 1 91 ? -8.932 0.558 15.701 1.00 94.00 91 LEU A O 1
ATOM 694 N N . GLN A 1 92 ? -10.925 0.572 14.651 1.00 96.25 92 GLN A N 1
ATOM 695 C CA . GLN A 1 92 ? -10.462 0.058 13.366 1.00 96.25 92 GLN A CA 1
ATOM 696 C C . GLN A 1 92 ? -11.074 0.896 12.243 1.00 96.25 92 GLN A C 1
ATOM 698 O O . GLN A 1 92 ? -12.275 1.154 12.254 1.00 96.25 92 GLN A O 1
ATOM 703 N N . SER A 1 93 ? -10.256 1.305 11.274 1.00 96.81 93 SER A N 1
ATOM 704 C CA . SER A 1 93 ? -10.755 1.943 10.057 1.00 96.81 93 SER A CA 1
ATOM 705 C C . SER A 1 93 ? -11.377 0.921 9.109 1.00 96.81 93 SER A C 1
ATOM 707 O O . SER A 1 93 ? -11.032 -0.265 9.130 1.00 96.81 93 SER A O 1
ATOM 709 N N . ASP A 1 94 ? -12.189 1.399 8.172 1.00 96.88 94 ASP A N 1
ATOM 710 C CA . ASP A 1 94 ? -12.460 0.619 6.969 1.00 96.88 94 ASP A CA 1
ATOM 711 C C . ASP A 1 94 ? -11.161 0.337 6.199 1.00 96.88 94 ASP A C 1
ATOM 713 O O . ASP A 1 94 ? -10.111 0.964 6.401 1.00 96.88 94 ASP A O 1
ATOM 717 N N . TRP A 1 95 ? -11.240 -0.634 5.299 1.00 97.69 95 TRP A N 1
ATOM 718 C CA . TRP A 1 95 ? -10.194 -0.875 4.319 1.00 97.69 95 TRP A CA 1
ATOM 719 C C . TRP A 1 95 ? -10.073 0.294 3.341 1.00 97.69 95 TRP A C 1
ATOM 721 O O . TRP A 1 95 ? -11.074 0.861 2.898 1.00 97.69 95 TRP A O 1
ATOM 731 N N . SER A 1 96 ? -8.841 0.592 2.938 1.00 97.50 96 SER A N 1
ATOM 732 C CA . SER A 1 96 ? -8.539 1.564 1.897 1.00 97.50 96 SER A CA 1
ATOM 733 C C . SER A 1 96 ? -9.207 1.197 0.572 1.00 97.50 96 SER A C 1
ATOM 735 O O . SER A 1 96 ? -9.633 0.053 0.332 1.00 97.50 96 SER A O 1
ATOM 737 N N . GLN A 1 97 ? -9.226 2.176 -0.334 1.00 95.94 97 GLN A N 1
ATOM 738 C CA . GLN A 1 97 ? -9.471 1.884 -1.740 1.00 95.94 97 GLN A CA 1
ATOM 739 C C . GLN A 1 97 ? -8.442 0.849 -2.231 1.00 95.94 97 GLN A C 1
ATOM 741 O O . GLN A 1 97 ? -7.271 0.929 -1.835 1.00 95.94 97 GLN A O 1
ATOM 746 N N . PRO A 1 98 ? -8.870 -0.142 -3.029 1.00 95.88 98 PRO A N 1
ATOM 747 C CA . PRO A 1 98 ? -7.969 -1.140 -3.585 1.00 95.88 98 PRO A CA 1
ATOM 748 C C . PRO A 1 98 ? -6.976 -0.498 -4.555 1.00 95.88 98 PRO A C 1
ATOM 750 O O . PRO A 1 98 ? -7.372 0.220 -5.471 1.00 95.88 98 PRO A O 1
ATOM 753 N N . SER A 1 99 ? -5.689 -0.788 -4.363 1.00 95.94 99 SER A N 1
ATOM 754 C CA . SER A 1 99 ? -4.617 -0.452 -5.301 1.00 95.94 99 SER A CA 1
ATOM 755 C C . SER A 1 99 ? -4.262 -1.696 -6.108 1.00 95.94 99 SER A C 1
ATOM 757 O O . SER A 1 99 ? -3.968 -2.745 -5.537 1.00 95.94 99 SER A O 1
ATOM 759 N N . THR A 1 100 ? -4.335 -1.606 -7.435 1.00 97.00 100 THR A N 1
ATOM 760 C CA . THR A 1 100 ? -3.948 -2.714 -8.320 1.00 97.00 100 THR A CA 1
ATOM 761 C C . THR A 1 100 ? -2.466 -2.611 -8.641 1.00 97.00 100 THR A C 1
ATOM 763 O O . THR A 1 100 ? -1.995 -1.553 -9.051 1.00 97.00 100 THR A O 1
ATOM 766 N N . VAL A 1 101 ? -1.737 -3.713 -8.485 1.00 96.44 101 VAL A N 1
ATOM 767 C CA . VAL A 1 101 ? -0.303 -3.765 -8.774 1.00 96.44 101 VAL A CA 1
ATOM 768 C C . VAL A 1 101 ? -0.064 -3.680 -10.280 1.00 96.44 101 VAL A C 1
ATOM 770 O O . VAL A 1 101 ? -0.570 -4.497 -11.053 1.00 96.44 101 VAL A O 1
ATOM 773 N N . LEU A 1 102 ? 0.741 -2.705 -10.692 1.00 94.62 102 LEU A N 1
ATOM 774 C CA . LEU A 1 102 ? 1.059 -2.401 -12.082 1.00 94.62 102 LEU A CA 1
ATOM 775 C C . LEU A 1 102 ? 2.296 -3.162 -12.578 1.00 94.62 102 LEU A C 1
ATOM 777 O O . LEU A 1 102 ? 3.226 -3.475 -11.830 1.00 94.62 102 LEU A O 1
ATOM 781 N N . ASP A 1 103 ? 2.334 -3.428 -13.881 1.00 93.06 103 ASP A N 1
ATOM 782 C CA . ASP A 1 103 ? 3.503 -3.979 -14.567 1.00 93.06 103 ASP A CA 1
ATOM 783 C C . ASP A 1 103 ? 4.388 -2.832 -15.073 1.00 93.06 103 ASP A C 1
ATOM 785 O O . ASP A 1 103 ? 4.116 -2.224 -16.113 1.00 93.06 103 ASP A O 1
ATOM 789 N N . HIS A 1 104 ? 5.482 -2.562 -14.354 1.00 89.19 104 HIS A N 1
ATOM 790 C CA . HIS A 1 104 ? 6.412 -1.487 -14.708 1.00 89.19 104 HIS A CA 1
ATOM 791 C C . HIS A 1 104 ? 7.048 -1.671 -16.097 1.00 89.19 104 HIS A C 1
ATOM 793 O O . HIS A 1 104 ? 7.479 -0.692 -16.695 1.00 89.19 104 HIS A O 1
ATOM 799 N N . THR A 1 105 ? 7.106 -2.896 -16.636 1.00 90.75 105 THR A N 1
ATOM 800 C CA . THR A 1 105 ? 7.697 -3.156 -17.961 1.00 90.75 105 THR A CA 1
ATOM 801 C C . THR A 1 105 ? 6.762 -2.770 -19.104 1.00 90.75 105 THR A C 1
ATOM 803 O O . THR A 1 105 ? 7.223 -2.493 -20.210 1.00 90.75 105 THR A O 1
ATOM 806 N N . ARG A 1 106 ? 5.450 -2.711 -18.843 1.00 91.62 106 ARG A N 1
ATOM 807 C CA . ARG A 1 106 ? 4.452 -2.235 -19.811 1.00 91.62 106 ARG A CA 1
ATOM 808 C C . ARG A 1 106 ? 4.337 -0.723 -19.804 1.00 91.62 106 ARG A C 1
ATOM 810 O O . ARG A 1 106 ? 4.193 -0.127 -20.865 1.00 91.62 106 ARG A O 1
ATOM 817 N N . GLU A 1 107 ? 4.392 -0.126 -18.620 1.00 87.06 107 GLU A N 1
ATOM 818 C CA . GLU A 1 107 ? 4.292 1.325 -18.461 1.00 87.06 107 GLU A CA 1
ATOM 819 C C . GLU A 1 107 ? 5.589 2.034 -18.868 1.00 87.06 107 GLU A C 1
ATOM 821 O O . GLU A 1 107 ? 5.559 3.072 -19.527 1.00 87.06 107 GLU A O 1
ATOM 826 N N . PHE A 1 108 ? 6.734 1.412 -18.575 1.00 88.50 108 PHE A N 1
ATOM 827 C CA . PHE A 1 108 ? 8.061 1.920 -18.911 1.00 88.50 108 PHE A CA 1
ATOM 828 C C . PHE A 1 108 ? 8.840 0.910 -19.775 1.00 88.50 108 PHE A C 1
ATOM 830 O O . PHE A 1 108 ? 9.844 0.345 -19.331 1.00 88.50 108 PHE A O 1
ATOM 837 N N . PRO A 1 109 ? 8.425 0.682 -21.040 1.00 88.88 109 PRO A N 1
ATOM 838 C CA . PRO A 1 109 ? 9.035 -0.329 -21.911 1.00 88.88 109 PRO A CA 1
ATOM 839 C C . PRO A 1 109 ? 10.478 0.005 -22.309 1.00 88.88 109 PRO A C 1
ATOM 841 O O . PRO A 1 109 ? 11.263 -0.885 -22.621 1.00 88.88 109 PRO A O 1
ATOM 844 N N . ALA A 1 110 ? 10.850 1.288 -22.271 1.00 89.25 110 ALA A N 1
ATOM 845 C CA . ALA A 1 110 ? 12.218 1.754 -22.503 1.00 89.25 110 ALA A CA 1
ATOM 846 C C . ALA A 1 110 ? 13.107 1.694 -21.240 1.00 89.25 110 ALA A C 1
ATOM 848 O O . ALA A 1 110 ? 14.237 2.184 -21.256 1.00 89.25 110 ALA A O 1
ATOM 849 N N . GLY A 1 111 ? 12.601 1.101 -20.156 1.00 84.00 111 GLY A N 1
ATOM 850 C CA . GLY A 1 111 ? 13.230 1.072 -18.842 1.00 84.00 111 GLY A CA 1
ATOM 851 C C . GLY A 1 111 ? 12.733 2.193 -17.920 1.00 84.00 111 GLY A C 1
ATOM 852 O O . GLY A 1 111 ? 12.087 3.136 -18.387 1.00 84.00 111 GLY A O 1
ATOM 853 N N . PRO A 1 112 ? 13.026 2.099 -16.608 1.00 83.25 112 PRO A N 1
ATOM 854 C CA . PRO A 1 112 ? 12.563 3.061 -15.618 1.00 83.25 112 PRO A CA 1
ATOM 855 C C . PRO A 1 112 ? 12.932 4.512 -15.963 1.00 83.25 112 PRO A C 1
ATOM 857 O O . PRO A 1 112 ? 13.980 4.758 -16.576 1.00 83.25 112 PRO A O 1
ATOM 860 N N . PRO A 1 113 ? 12.111 5.486 -15.533 1.00 84.00 113 PRO A N 1
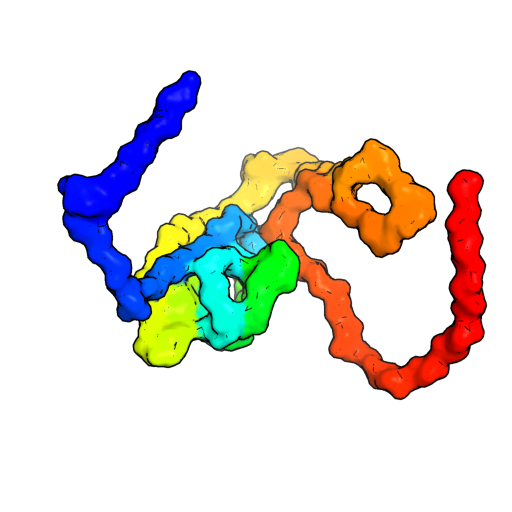ATOM 861 C CA . PRO A 1 113 ? 12.435 6.896 -15.660 1.00 84.00 113 PRO A CA 1
ATOM 862 C C . PRO A 1 113 ? 13.827 7.208 -15.094 1.00 84.00 113 PRO A C 1
ATOM 864 O O . PRO A 1 113 ? 14.239 6.686 -14.057 1.00 84.00 113 PRO A O 1
ATOM 867 N N . ARG A 1 114 ? 14.579 8.071 -15.788 1.00 85.31 114 ARG A N 1
ATOM 868 C CA . ARG A 1 114 ? 15.907 8.486 -15.321 1.00 85.31 114 ARG A CA 1
ATOM 869 C C . ARG A 1 114 ? 15.773 9.385 -14.088 1.00 85.31 114 ARG A C 1
ATOM 871 O O . ARG A 1 114 ? 15.070 10.394 -14.199 1.00 85.31 114 ARG A O 1
ATOM 878 N N . PRO A 1 115 ? 16.487 9.100 -12.984 1.00 84.56 115 PRO A N 1
ATOM 879 C CA . PRO A 1 115 ? 16.494 9.961 -11.806 1.00 84.56 115 PRO A CA 1
ATOM 880 C C . PRO A 1 115 ? 16.919 11.393 -12.148 1.00 84.56 115 PRO A C 1
ATOM 882 O O . PRO A 1 115 ? 17.871 11.599 -12.906 1.00 84.56 115 PRO A O 1
ATOM 885 N N . GLN A 1 116 ? 16.231 12.380 -11.577 1.00 82.94 116 GLN A N 1
ATOM 886 C CA . GLN A 1 116 ? 16.528 13.802 -11.772 1.00 82.94 116 GLN A CA 1
ATOM 887 C C . GLN A 1 116 ? 16.777 14.484 -10.431 1.00 82.94 116 GLN A C 1
ATOM 889 O O . GLN A 1 116 ? 16.019 14.294 -9.487 1.00 82.94 116 GLN A O 1
ATOM 894 N N . ILE A 1 117 ? 17.824 15.301 -10.340 1.00 81.44 117 ILE A N 1
ATOM 895 C CA . ILE A 1 117 ? 18.103 16.092 -9.136 1.00 81.44 117 ILE A CA 1
ATOM 896 C C . ILE A 1 117 ? 17.069 17.219 -9.023 1.00 81.44 117 ILE A C 1
ATOM 898 O O . ILE A 1 117 ? 16.865 17.963 -9.982 1.00 81.44 117 ILE A O 1
ATOM 902 N N . ASN A 1 118 ? 16.440 17.364 -7.855 1.00 73.88 118 ASN A N 1
ATOM 903 C CA . ASN A 1 118 ? 15.449 18.403 -7.585 1.00 73.88 118 ASN A CA 1
ATOM 904 C C . ASN A 1 118 ? 15.563 18.936 -6.135 1.00 73.88 118 ASN A C 1
ATOM 906 O O . ASN A 1 118 ? 15.310 18.176 -5.199 1.00 73.88 118 ASN A O 1
ATOM 910 N N . PRO A 1 119 ? 15.907 20.221 -5.915 1.00 70.12 119 PRO A N 1
ATOM 911 C CA . PRO A 1 119 ? 16.213 21.240 -6.921 1.00 70.12 119 PRO A CA 1
ATOM 912 C C . PRO A 1 119 ? 17.610 21.054 -7.526 1.00 70.12 119 PRO A C 1
ATOM 914 O O . PRO A 1 119 ? 18.555 20.671 -6.836 1.00 70.12 119 PRO A O 1
ATOM 917 N N . ALA A 1 120 ? 17.741 21.353 -8.818 1.00 72.94 120 ALA A N 1
ATOM 918 C CA . ALA A 1 120 ? 19.036 21.497 -9.474 1.00 72.94 120 ALA A CA 1
ATOM 919 C C . ALA A 1 120 ? 19.459 22.981 -9.478 1.00 72.94 120 ALA A C 1
ATOM 921 O O . ALA A 1 120 ? 18.611 23.838 -9.742 1.00 72.94 120 ALA A O 1
ATOM 922 N N . PRO A 1 121 ? 20.747 23.305 -9.253 1.00 75.50 121 PRO A N 1
ATOM 923 C CA . PRO A 1 121 ? 21.851 22.404 -8.900 1.00 75.50 121 PRO A CA 1
ATOM 924 C C . PRO A 1 121 ? 21.843 21.991 -7.409 1.00 75.50 121 PRO A C 1
ATOM 926 O O . PRO A 1 121 ? 21.216 22.672 -6.595 1.00 75.50 121 PRO A O 1
ATOM 929 N N . PRO A 1 122 ? 22.561 20.913 -7.021 1.00 76.56 122 PRO A N 1
ATOM 930 C CA . PRO A 1 122 ? 22.827 20.623 -5.614 1.00 76.56 122 PRO A CA 1
ATOM 931 C C . PRO A 1 122 ? 23.443 21.840 -4.923 1.00 76.56 122 PRO A C 1
ATOM 933 O O . PRO A 1 122 ? 24.372 22.454 -5.446 1.00 76.56 122 PRO A O 1
ATOM 936 N N . LEU A 1 123 ? 22.934 22.183 -3.742 1.00 78.06 123 LEU A N 1
ATOM 937 C CA . LEU A 1 123 ? 23.493 23.271 -2.945 1.00 78.06 123 LEU A CA 1
ATOM 938 C C . LEU A 1 123 ? 24.861 22.843 -2.399 1.00 78.06 123 LEU A C 1
ATOM 940 O O . LEU A 1 123 ? 24.966 21.762 -1.824 1.00 78.06 123 LEU A O 1
ATOM 944 N N . GLU A 1 124 ? 25.883 23.695 -2.522 1.00 76.44 124 GLU A N 1
ATOM 945 C CA . GLU A 1 124 ? 27.266 23.384 -2.104 1.00 76.44 124 GLU A CA 1
ATOM 946 C C . GLU A 1 124 ? 27.377 22.958 -0.627 1.00 76.44 124 GLU A C 1
ATOM 948 O O . GLU A 1 124 ? 28.201 22.115 -0.283 1.00 76.44 124 GLU A O 1
ATOM 953 N N . CYS A 1 125 ? 26.502 23.481 0.240 1.00 78.88 125 CYS A N 1
ATOM 954 C CA . CYS A 1 125 ? 26.431 23.135 1.667 1.00 78.88 125 CYS A CA 1
ATOM 955 C C . CYS A 1 125 ? 25.286 22.160 2.013 1.00 78.88 125 CYS A C 1
ATOM 957 O O . CYS A 1 125 ? 24.995 21.924 3.188 1.00 78.88 125 CYS A O 1
ATOM 959 N N . GLY A 1 126 ? 24.581 21.628 1.012 1.00 68.12 126 GLY A N 1
ATOM 960 C CA . GLY A 1 126 ? 23.438 20.743 1.202 1.00 68.12 126 GLY A CA 1
ATOM 961 C C . GLY A 1 126 ? 23.873 19.324 1.558 1.00 68.12 126 GLY A C 1
ATOM 962 O O . GLY A 1 126 ? 24.408 18.603 0.726 1.00 68.12 126 GLY A O 1
ATOM 963 N N . VAL A 1 127 ? 23.569 18.870 2.776 1.00 73.00 127 VAL A N 1
ATOM 964 C CA . VAL A 1 127 ? 23.794 17.467 3.195 1.00 73.00 127 VAL A CA 1
ATOM 965 C C . VAL A 1 127 ? 22.754 16.488 2.627 1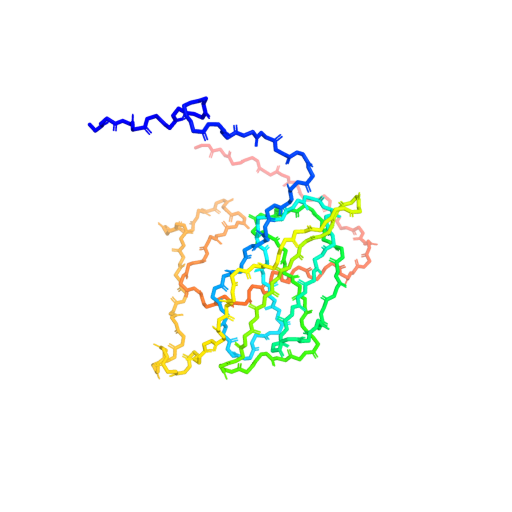.00 73.00 127 VAL A C 1
ATOM 967 O O . VAL A 1 127 ? 22.822 15.287 2.884 1.00 73.00 127 VAL A O 1
ATOM 970 N N . ARG A 1 128 ? 21.758 16.996 1.890 1.00 70.81 128 ARG A N 1
ATOM 971 C CA . ARG A 1 128 ? 20.697 16.229 1.226 1.00 70.81 128 ARG A CA 1
ATOM 972 C C . ARG A 1 128 ? 20.367 16.877 -0.113 1.00 70.81 128 ARG A C 1
ATOM 974 O O . ARG A 1 128 ? 20.263 18.099 -0.195 1.00 70.81 128 ARG A O 1
ATOM 981 N N . THR A 1 129 ? 20.160 16.053 -1.133 1.00 76.69 129 THR A N 1
ATOM 982 C CA . THR A 1 129 ? 19.609 16.469 -2.425 1.00 76.69 129 THR A CA 1
ATOM 983 C C . THR A 1 129 ? 18.348 15.656 -2.692 1.00 76.69 129 THR A C 1
ATOM 985 O O . THR A 1 129 ? 18.309 14.467 -2.369 1.00 76.69 129 THR A O 1
ATOM 988 N N . GLY A 1 130 ? 17.299 16.300 -3.199 1.00 75.50 130 GLY A N 1
ATOM 989 C CA . GLY A 1 130 ? 16.103 15.584 -3.618 1.00 75.50 130 GLY A CA 1
ATOM 990 C C . GLY A 1 130 ? 16.357 14.908 -4.959 1.00 75.50 130 GLY A C 1
ATOM 991 O O . GLY A 1 130 ? 17.023 15.465 -5.834 1.00 75.50 130 GLY A O 1
ATOM 992 N N . VAL A 1 131 ? 15.831 13.700 -5.115 1.00 76.94 131 VAL A N 1
ATOM 993 C CA . VAL A 1 131 ? 15.818 12.988 -6.390 1.00 76.94 131 VAL A CA 1
ATOM 994 C C . VAL A 1 131 ? 14.360 12.768 -6.765 1.00 76.94 131 VAL A C 1
ATOM 996 O O . VAL A 1 131 ? 13.582 12.235 -5.982 1.00 76.94 131 VAL A O 1
ATOM 999 N N . ALA A 1 132 ? 13.986 13.230 -7.949 1.00 75.50 132 ALA A N 1
ATOM 1000 C CA . ALA A 1 132 ? 12.680 13.038 -8.551 1.00 75.50 132 ALA A CA 1
ATOM 1001 C C . ALA A 1 132 ? 12.754 11.978 -9.660 1.00 75.50 132 ALA A C 1
ATOM 1003 O O . ALA A 1 132 ? 13.841 11.549 -10.061 1.00 75.50 132 ALA A O 1
ATOM 1004 N N . ASN A 1 133 ? 11.586 11.618 -10.198 1.00 74.38 133 ASN A N 1
ATOM 1005 C CA . ASN A 1 133 ? 11.448 10.687 -11.320 1.00 74.38 133 ASN A CA 1
ATOM 1006 C C . ASN A 1 133 ? 11.913 9.255 -10.977 1.00 74.38 133 ASN A C 1
ATOM 1008 O O . ASN A 1 133 ? 12.577 8.596 -11.773 1.00 74.38 133 ASN A O 1
ATOM 1012 N N . LEU A 1 134 ? 11.591 8.802 -9.760 1.00 75.94 134 LEU A N 1
ATOM 1013 C CA . LEU A 1 134 ? 11.826 7.442 -9.276 1.00 75.94 134 LEU A CA 1
ATOM 1014 C C . LEU A 1 134 ? 10.514 6.652 -9.290 1.00 75.94 134 LEU A C 1
ATOM 1016 O O . LEU A 1 134 ? 9.469 7.195 -8.939 1.00 75.94 134 LEU A O 1
ATOM 1020 N N . LEU A 1 135 ? 10.580 5.365 -9.641 1.00 75.50 135 LEU A N 1
ATOM 1021 C CA . LEU A 1 135 ? 9.475 4.438 -9.393 1.00 75.50 135 LEU A CA 1
ATOM 1022 C C . LEU A 1 135 ? 9.506 4.028 -7.921 1.00 75.50 135 LEU A C 1
ATOM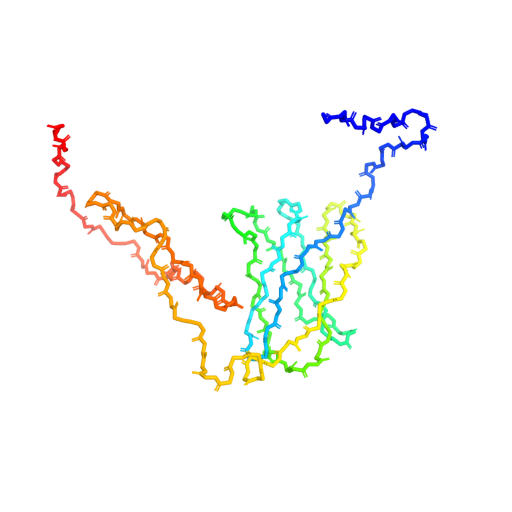 1024 O O . LEU A 1 135 ? 10.547 3.623 -7.401 1.00 75.50 135 LEU A O 1
ATOM 1028 N N . GLY A 1 136 ? 8.371 4.178 -7.246 1.00 64.06 136 GLY A N 1
ATOM 1029 C CA . GLY A 1 136 ? 8.252 3.954 -5.813 1.00 64.06 136 GLY A CA 1
ATOM 1030 C C . GLY A 1 136 ? 8.434 2.489 -5.421 1.00 64.06 136 GLY A C 1
ATOM 1031 O O . GLY A 1 136 ? 7.531 1.676 -5.571 1.00 64.06 136 GLY A O 1
ATOM 1032 N N . ALA A 1 137 ? 9.590 2.192 -4.839 1.00 44.56 137 ALA A N 1
ATOM 1033 C CA . ALA A 1 137 ? 9.742 1.309 -3.690 1.00 44.56 137 ALA A CA 1
ATOM 1034 C C . ALA A 1 137 ? 10.874 1.922 -2.859 1.00 44.56 137 ALA A C 1
ATOM 1036 O O . ALA A 1 137 ? 12.027 1.506 -2.958 1.00 44.56 137 ALA A O 1
ATOM 1037 N N . GLU A 1 138 ? 10.592 3.006 -2.126 1.00 41.06 138 GLU A N 1
ATOM 1038 C CA . GLU A 1 138 ? 11.619 3.617 -1.282 1.00 41.06 138 GLU A CA 1
ATOM 1039 C C . GLU A 1 138 ? 11.971 2.663 -0.138 1.00 41.06 138 GLU A C 1
ATOM 1041 O O . GLU A 1 138 ? 11.373 2.657 0.939 1.00 41.06 138 GLU A O 1
ATOM 1046 N N . THR A 1 139 ? 13.025 1.880 -0.349 1.00 35.47 139 THR A N 1
ATOM 1047 C CA . THR A 1 139 ? 13.911 1.489 0.735 1.00 35.47 139 THR A CA 1
ATOM 1048 C C . THR A 1 139 ? 14.757 2.711 1.073 1.00 35.47 139 THR A C 1
ATOM 1050 O O . THR A 1 139 ? 15.873 2.859 0.571 1.00 35.47 139 THR A O 1
ATOM 1053 N N . SER A 1 140 ? 14.263 3.596 1.945 1.00 34.00 140 SER A N 1
ATOM 1054 C CA . SER A 1 140 ? 15.146 4.513 2.672 1.00 34.00 140 SER A CA 1
ATOM 1055 C C . SER A 1 140 ? 15.969 3.687 3.674 1.00 34.00 140 SER A C 1
ATOM 1057 O O . SER A 1 140 ? 15.757 3.712 4.887 1.00 34.00 140 SER A O 1
ATOM 1059 N N . GLY A 1 141 ? 16.876 2.864 3.153 1.00 30.88 141 GLY A N 1
ATOM 1060 C CA . GLY A 1 141 ? 17.829 2.095 3.928 1.00 30.88 141 GLY A CA 1
ATOM 1061 C C . GLY A 1 141 ? 18.859 3.042 4.524 1.00 30.88 141 GLY A C 1
ATOM 1062 O O . GLY A 1 141 ? 19.898 3.291 3.926 1.00 30.88 141 GLY A O 1
ATOM 1063 N N . SER A 1 142 ? 18.594 3.552 5.724 1.00 29.95 142 SER A N 1
ATOM 1064 C CA . SER A 1 142 ? 19.682 3.790 6.666 1.00 29.95 142 SER A CA 1
ATOM 1065 C C . SER A 1 142 ? 19.822 2.516 7.499 1.00 29.95 142 SER A C 1
ATOM 1067 O O . SER A 1 142 ? 18.968 2.268 8.356 1.00 29.95 142 SER A O 1
ATOM 1069 N N . PRO A 1 143 ? 20.845 1.673 7.266 1.00 32.72 143 PRO A N 1
ATOM 1070 C CA . PRO A 1 143 ? 21.106 0.542 8.137 1.00 32.72 143 PRO A CA 1
ATOM 1071 C C . PRO A 1 143 ? 21.629 1.093 9.466 1.00 32.72 143 PRO A C 1
ATOM 1073 O O . PRO A 1 143 ? 22.825 1.302 9.652 1.00 32.72 143 PRO A O 1
ATOM 1076 N N . ARG A 1 144 ? 20.734 1.346 10.426 1.00 38.47 144 ARG A N 1
ATOM 1077 C CA . ARG A 1 144 ? 21.125 1.506 11.833 1.00 38.47 144 ARG A CA 1
ATOM 1078 C C . ARG A 1 144 ? 21.321 0.126 12.459 1.00 38.47 144 ARG A C 1
ATOM 1080 O O . ARG A 1 144 ? 20.591 -0.273 13.355 1.00 38.47 144 ARG A O 1
ATOM 1087 N N . THR A 1 145 ? 22.346 -0.578 11.992 1.00 36.53 145 THR A N 1
ATOM 1088 C CA . THR A 1 145 ? 22.923 -1.749 12.663 1.00 36.53 145 THR A CA 1
ATOM 1089 C C . THR A 1 145 ? 24.441 -1.646 12.595 1.00 36.53 145 THR A C 1
ATOM 1091 O O . THR A 1 145 ? 25.077 -2.122 11.663 1.00 36.53 145 THR A O 1
ATOM 1094 N N . GLY A 1 146 ? 25.011 -0.977 13.596 1.00 27.53 146 GLY A N 1
ATOM 1095 C CA . GLY A 1 146 ? 26.443 -0.898 13.865 1.00 27.53 146 GLY A CA 1
ATOM 1096 C C . GLY A 1 146 ? 26.654 -0.298 15.260 1.00 27.53 146 GLY A C 1
ATOM 1097 O O . GLY A 1 146 ? 25.953 0.657 15.607 1.00 27.53 146 GLY A O 1
ATOM 1098 N N . PRO A 1 147 ? 27.526 -0.877 16.105 1.00 32.62 147 PRO A N 1
ATOM 1099 C CA . PRO A 1 147 ? 27.619 -0.517 17.512 1.00 32.62 147 PRO A CA 1
ATOM 1100 C C . PRO A 1 147 ? 28.228 0.877 17.681 1.00 32.62 147 PRO A C 1
ATOM 1102 O O . PRO A 1 147 ? 29.050 1.323 16.882 1.00 32.62 147 PRO A O 1
ATOM 1105 N N . ARG A 1 148 ? 27.830 1.556 18.763 1.00 42.31 148 ARG A N 1
ATOM 1106 C CA . ARG A 1 148 ? 28.464 2.790 19.237 1.00 42.31 148 ARG A CA 1
ATOM 1107 C C . ARG A 1 148 ? 29.973 2.557 19.360 1.00 42.31 148 ARG A C 1
ATOM 1109 O O . ARG A 1 148 ? 30.402 1.822 20.242 1.00 42.31 148 ARG A O 1
ATOM 1116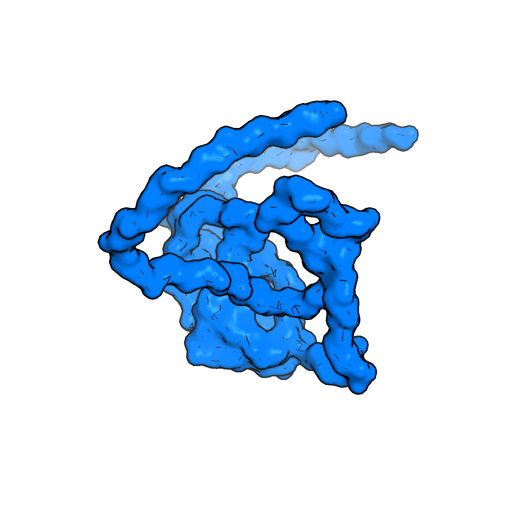 N N . SER A 1 149 ? 30.762 3.214 18.518 1.00 29.42 149 SER A N 1
ATOM 1117 C CA . SER A 1 149 ? 32.181 3.430 18.775 1.00 29.42 149 SER A CA 1
ATOM 1118 C C . SER A 1 149 ? 32.533 4.864 18.408 1.00 29.42 149 SER A C 1
ATOM 1120 O O . SER A 1 149 ? 32.161 5.364 17.347 1.00 29.42 149 SER A O 1
ATOM 1122 N N . ALA A 1 150 ? 33.154 5.545 19.363 1.00 41.44 150 ALA A N 1
ATOM 1123 C CA . ALA A 1 150 ? 33.480 6.955 19.321 1.00 41.44 150 ALA A CA 1
ATOM 1124 C C . ALA A 1 150 ? 34.458 7.269 18.182 1.00 41.44 150 ALA A C 1
ATOM 1126 O O . ALA A 1 150 ? 35.495 6.624 18.057 1.00 41.44 150 ALA A O 1
ATOM 1127 N N . ALA A 1 151 ? 34.170 8.315 17.411 1.00 31.53 151 ALA A N 1
ATOM 1128 C CA . ALA A 1 151 ? 35.151 8.943 16.540 1.00 31.53 151 ALA A CA 1
ATOM 1129 C C . ALA A 1 151 ? 34.995 10.465 16.613 1.00 31.53 151 ALA A C 1
ATOM 1131 O O . ALA A 1 151 ? 34.095 11.052 16.027 1.00 31.53 151 ALA A O 1
ATOM 1132 N N . SER A 1 152 ? 35.882 11.038 17.425 1.00 31.50 152 SER A N 1
ATOM 1133 C CA . SER A 1 152 ? 36.589 12.305 17.249 1.00 31.50 152 SER A CA 1
ATOM 1134 C C . SER A 1 152 ? 35.811 13.529 16.755 1.00 31.50 152 SER A C 1
ATOM 1136 O O . SER A 1 152 ? 35.419 13.633 15.596 1.00 31.50 152 SER A O 1
ATOM 1138 N N . MET A 1 153 ? 35.766 14.542 17.628 1.00 36.53 153 MET A N 1
ATOM 1139 C CA . MET A 1 153 ? 35.673 15.952 17.248 1.00 36.53 153 MET A CA 1
ATOM 1140 C C . MET A 1 153 ? 36.590 16.239 16.049 1.00 36.53 153 MET A C 1
ATOM 1142 O O . MET A 1 153 ? 37.809 16.114 16.151 1.00 36.53 153 MET A O 1
ATOM 1146 N N . ALA A 1 154 ? 36.003 16.672 14.939 1.00 32.59 154 ALA A N 1
ATOM 1147 C CA . ALA A 1 154 ? 36.681 17.471 13.932 1.00 32.59 154 ALA A CA 1
ATOM 1148 C C . ALA A 1 154 ? 35.884 18.770 13.794 1.00 32.59 154 ALA A C 1
ATOM 1150 O O . ALA A 1 154 ? 34.670 18.761 13.600 1.00 32.59 154 ALA A O 1
ATOM 1151 N N . ALA A 1 155 ? 36.579 19.876 14.032 1.00 33.72 155 ALA A N 1
ATOM 1152 C CA . ALA A 1 155 ? 36.031 21.196 14.277 1.00 33.72 155 ALA A CA 1
ATOM 1153 C C . ALA A 1 155 ? 35.080 21.690 13.172 1.00 33.72 155 ALA A C 1
ATOM 1155 O O . ALA A 1 155 ? 35.429 21.724 11.993 1.00 33.72 155 ALA A O 1
ATOM 1156 N N . LEU A 1 156 ? 33.909 22.164 13.601 1.00 37.84 156 LEU A N 1
ATOM 1157 C CA . LEU A 1 156 ? 33.022 23.033 12.833 1.00 37.84 156 LEU A CA 1
ATOM 1158 C C . LEU A 1 156 ? 33.798 24.283 12.395 1.00 37.84 156 LEU A C 1
ATOM 1160 O O . LEU A 1 156 ? 34.189 25.098 13.232 1.00 37.84 156 LEU A O 1
ATOM 1164 N N . ARG A 1 157 ? 34.000 24.462 11.087 1.00 37.22 157 ARG A N 1
ATOM 1165 C CA . ARG A 1 157 ? 34.309 25.782 10.526 1.00 37.22 157 ARG A CA 1
ATOM 1166 C C . ARG A 1 157 ? 32.999 26.451 10.093 1.00 37.22 157 ARG A C 1
ATOM 1168 O O . ARG A 1 157 ? 32.227 25.823 9.372 1.00 37.22 157 ARG A O 1
ATOM 1175 N N . PRO A 1 158 ? 32.734 27.702 10.506 1.00 43.97 158 PRO A N 1
ATOM 1176 C CA . PRO A 1 158 ? 31.564 28.439 10.050 1.00 43.97 158 PRO A CA 1
ATOM 1177 C C . PRO A 1 158 ? 31.748 28.872 8.588 1.00 43.97 158 PRO A C 1
ATOM 1179 O O . PRO A 1 158 ? 32.769 29.467 8.239 1.00 43.97 158 PRO A O 1
ATOM 1182 N N . CYS A 1 159 ? 30.755 28.588 7.743 1.00 37.31 159 CYS A N 1
ATOM 1183 C CA . CYS A 1 159 ? 30.651 29.188 6.413 1.00 37.31 159 CYS A CA 1
ATOM 1184 C C . CYS A 1 159 ? 30.365 30.688 6.584 1.00 37.31 159 CYS A C 1
ATOM 1186 O O . CYS A 1 159 ? 29.398 31.058 7.251 1.00 37.31 159 CYS A O 1
ATOM 1188 N N . ARG A 1 160 ? 31.229 31.550 6.038 1.00 43.12 160 ARG A N 1
ATOM 1189 C CA . ARG A 1 160 ? 31.001 33.000 5.954 1.00 43.12 160 ARG A CA 1
ATOM 1190 C C . ARG A 1 160 ? 30.365 33.331 4.602 1.00 43.12 160 ARG A C 1
ATOM 1192 O O . ARG A 1 160 ? 30.676 32.658 3.624 1.00 43.12 160 ARG A O 1
ATOM 1199 N N . ALA A 1 161 ? 29.473 34.321 4.639 1.00 52.91 161 ALA A N 1
ATOM 1200 C CA . ALA A 1 161 ? 28.632 34.818 3.549 1.00 52.91 161 ALA A CA 1
ATOM 1201 C C . ALA A 1 161 ? 29.409 35.336 2.334 1.00 52.91 161 ALA A C 1
ATOM 1203 O O . ALA A 1 161 ? 30.552 35.812 2.533 1.00 52.91 161 ALA A O 1
#